Protein AF-A0AA86GFK1-F1 (afdb_monomer_lite)

Structure (mmCIF, N/CA/C/O backbone):
data_AF-A0AA86GFK1-F1
#
_entry.id   AF-A0AA86GFK1-F1
#
loop_
_atom_site.group_PDB
_atom_site.id
_atom_site.type_symbol
_atom_site.label_atom_id
_atom_site.label_alt_id
_atom_site.label_comp_id
_atom_site.label_asym_id
_atom_site.label_entity_id
_atom_site.label_seq_id
_atom_site.pdbx_PDB_ins_code
_atom_site.Cartn_x
_atom_site.Cartn_y
_atom_site.Cartn_z
_atom_site.occupancy
_atom_site.B_iso_or_equiv
_atom_site.auth_seq_id
_atom_site.auth_comp_id
_atom_site.auth_asym_id
_atom_site.auth_atom_id
_atom_site.pdbx_PDB_model_num
ATOM 1 N N . MET A 1 1 ? 20.683 -11.444 0.493 1.00 45.91 1 MET A N 1
ATOM 2 C CA . MET A 1 1 ? 19.355 -10.859 0.791 1.00 45.91 1 MET A CA 1
ATOM 3 C C . MET A 1 1 ? 19.494 -9.368 1.106 1.00 45.91 1 MET A C 1
ATOM 5 O O . MET A 1 1 ? 19.297 -8.962 2.240 1.00 45.91 1 MET A O 1
ATOM 9 N N . GLY A 1 2 ? 19.889 -8.559 0.118 1.00 58.16 2 GLY A N 1
ATOM 10 C CA . GLY A 1 2 ? 20.238 -7.144 0.322 1.00 58.16 2 GLY A CA 1
ATOM 11 C C . GLY A 1 2 ? 20.040 -6.292 -0.929 1.00 58.16 2 GLY A C 1
ATOM 12 O O . GLY A 1 2 ? 20.837 -5.401 -1.191 1.00 58.16 2 GLY A O 1
ATOM 13 N N . GLN A 1 3 ? 19.024 -6.597 -1.742 1.00 67.00 3 GLN A N 1
ATOM 14 C CA . GLN A 1 3 ? 18.648 -5.702 -2.833 1.00 67.00 3 GLN A CA 1
ATOM 15 C C . GLN A 1 3 ? 17.881 -4.518 -2.248 1.00 67.00 3 GLN A C 1
ATOM 17 O O . GLN A 1 3 ? 16.942 -4.702 -1.468 1.00 67.00 3 GLN A O 1
ATOM 22 N N . ALA A 1 4 ? 18.297 -3.307 -2.616 1.00 79.25 4 ALA A N 1
ATOM 23 C CA . ALA A 1 4 ? 17.516 -2.118 -2.327 1.00 79.25 4 ALA A CA 1
ATOM 24 C C . ALA A 1 4 ? 16.105 -2.284 -2.932 1.00 79.25 4 ALA A C 1
ATOM 26 O O . ALA A 1 4 ? 15.968 -2.861 -4.016 1.00 79.25 4 ALA A O 1
ATOM 27 N N . PRO A 1 5 ? 15.042 -1.847 -2.237 1.00 82.56 5 PRO A N 1
ATOM 28 C CA . PRO A 1 5 ? 13.718 -1.821 -2.835 1.00 82.56 5 PRO A CA 1
ATOM 29 C C . PRO A 1 5 ? 13.707 -0.820 -3.992 1.00 82.56 5 PRO A C 1
ATOM 31 O O . PRO A 1 5 ? 14.407 0.189 -3.950 1.00 82.56 5 PRO A O 1
ATOM 34 N N . CYS A 1 6 ? 12.885 -1.081 -5.002 1.00 87.38 6 CYS A N 1
ATOM 35 C CA . CYS A 1 6 ? 12.552 -0.053 -5.976 1.00 87.38 6 CYS A CA 1
ATOM 36 C C . CYS A 1 6 ? 11.631 1.011 -5.358 1.00 87.38 6 CYS A C 1
ATOM 38 O O . CYS A 1 6 ? 11.008 0.777 -4.314 1.00 87.38 6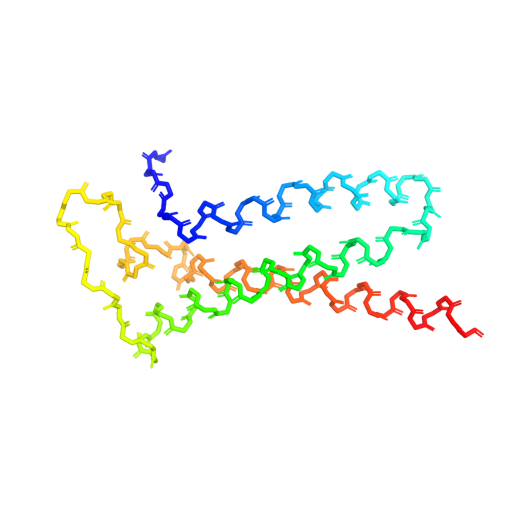 CYS A O 1
ATOM 40 N N . ASP A 1 7 ? 11.488 2.148 -6.033 1.00 88.25 7 ASP A N 1
ATOM 41 C CA . ASP A 1 7 ? 10.688 3.275 -5.542 1.00 88.25 7 ASP A CA 1
ATOM 42 C C . ASP A 1 7 ? 9.227 2.884 -5.276 1.00 88.25 7 ASP A C 1
ATOM 44 O O . ASP A 1 7 ? 8.669 3.206 -4.226 1.00 88.25 7 ASP A O 1
ATOM 48 N N . LEU A 1 8 ? 8.607 2.098 -6.165 1.00 88.31 8 LEU A N 1
ATOM 49 C CA . LEU A 1 8 ? 7.229 1.632 -5.967 1.00 88.31 8 LEU A CA 1
ATOM 50 C C . LEU A 1 8 ? 7.096 0.711 -4.745 1.00 88.31 8 LEU A C 1
ATOM 52 O O . LEU A 1 8 ? 6.129 0.823 -3.991 1.00 88.31 8 LEU A O 1
ATOM 56 N N . CYS A 1 9 ? 8.068 -0.173 -4.509 1.00 89.44 9 CYS A N 1
ATOM 57 C CA . CYS A 1 9 ? 8.113 -1.001 -3.300 1.00 89.44 9 CYS A CA 1
ATOM 58 C C . CYS A 1 9 ? 8.295 -0.158 -2.034 1.00 89.44 9 CYS A C 1
ATOM 60 O O . CYS A 1 9 ? 7.729 -0.494 -0.991 1.00 89.44 9 CYS A O 1
ATOM 62 N N . TRP A 1 10 ? 9.068 0.929 -2.109 1.00 90.88 10 TRP A N 1
ATOM 63 C CA . TRP A 1 10 ? 9.203 1.869 -1.000 1.00 90.88 10 TRP A CA 1
ATOM 64 C C . TRP A 1 10 ? 7.841 2.468 -0.650 1.00 90.88 10 TRP A C 1
ATOM 66 O O . TRP A 1 10 ? 7.422 2.401 0.508 1.00 90.88 10 TRP A O 1
ATOM 76 N N . PHE A 1 11 ? 7.103 2.963 -1.650 1.00 92.62 11 PHE A N 1
ATOM 77 C CA . PHE A 1 11 ? 5.773 3.525 -1.418 1.00 92.62 11 PHE A CA 1
ATOM 78 C C . PHE A 1 11 ? 4.820 2.488 -0.823 1.00 92.62 11 PHE A C 1
ATOM 80 O O . PHE A 1 11 ? 4.157 2.783 0.166 1.00 92.62 11 PHE A O 1
ATOM 87 N N . GLN A 1 12 ? 4.809 1.248 -1.321 1.00 94.00 12 GLN A N 1
ATOM 88 C CA . GLN A 1 12 ? 3.991 0.180 -0.729 1.00 94.00 12 GLN A CA 1
ATOM 89 C C . GLN A 1 12 ? 4.301 -0.041 0.763 1.00 94.00 12 GLN A C 1
ATOM 91 O O . GLN A 1 12 ? 3.376 -0.179 1.566 1.00 94.00 12 GLN A O 1
ATOM 96 N N . ARG A 1 13 ? 5.581 -0.016 1.164 1.00 93.81 13 ARG A N 1
ATOM 97 C CA . ARG A 1 13 ? 5.989 -0.134 2.577 1.00 93.81 13 ARG A CA 1
ATOM 98 C C . ARG A 1 13 ? 5.497 1.031 3.432 1.00 93.81 13 ARG A C 1
ATOM 100 O O . ARG A 1 13 ? 5.064 0.797 4.560 1.00 93.81 13 ARG A O 1
ATOM 107 N N . ALA A 1 14 ? 5.510 2.250 2.896 1.00 94.75 14 ALA A N 1
ATOM 108 C CA . ALA A 1 14 ? 5.009 3.430 3.598 1.00 94.75 14 ALA A CA 1
ATOM 109 C C . ALA A 1 14 ? 3.520 3.323 3.959 1.00 94.75 14 ALA A C 1
ATOM 111 O O . ALA A 1 14 ? 3.120 3.813 5.009 1.00 94.75 14 ALA A O 1
ATOM 112 N N . PHE A 1 15 ? 2.713 2.632 3.146 1.00 95.25 15 PHE A N 1
ATOM 113 C CA . PHE A 1 15 ? 1.316 2.334 3.483 1.00 95.25 15 PHE A CA 1
ATOM 114 C C . PHE A 1 15 ? 1.172 1.093 4.375 1.00 95.25 15 PHE A C 1
ATOM 116 O O . PHE A 1 15 ? 0.331 1.071 5.272 1.00 95.25 15 PHE A O 1
ATOM 123 N N . MET A 1 16 ? 1.993 0.061 4.160 1.00 95.25 16 MET A N 1
ATOM 124 C CA . MET A 1 16 ? 1.866 -1.226 4.850 1.00 95.25 16 MET A CA 1
ATOM 125 C C . MET A 1 16 ? 2.312 -1.182 6.320 1.00 95.25 16 MET A C 1
ATOM 127 O O . MET A 1 16 ? 1.645 -1.764 7.176 1.00 95.25 16 MET A O 1
ATOM 131 N N . PHE A 1 17 ? 3.420 -0.506 6.642 1.00 95.38 17 PHE A N 1
ATOM 132 C CA . PHE A 1 17 ? 3.959 -0.516 8.009 1.00 95.38 17 PHE A CA 1
ATOM 133 C C . PHE A 1 17 ? 3.068 0.209 9.029 1.00 95.38 17 PHE A C 1
ATOM 135 O O . PHE A 1 17 ? 2.789 -0.384 10.075 1.00 95.38 17 PHE A O 1
ATOM 142 N N . PRO A 1 18 ? 2.544 1.423 8.757 1.00 95.62 18 PRO A N 1
ATOM 143 C CA . PRO A 1 18 ? 1.608 2.069 9.676 1.00 95.62 18 PRO A CA 1
ATOM 144 C C . PRO A 1 18 ? 0.312 1.270 9.830 1.00 95.62 18 PRO A C 1
ATOM 146 O O . PRO A 1 18 ? -0.211 1.151 10.937 1.00 95.62 18 PRO A O 1
ATOM 149 N N . LEU A 1 19 ? -0.179 0.674 8.736 1.00 95.50 19 LEU A N 1
ATOM 150 C CA . LEU A 1 19 ? -1.390 -0.144 8.729 1.00 95.50 19 LEU A CA 1
ATOM 151 C C . LEU A 1 19 ? -1.273 -1.341 9.684 1.00 95.50 19 LEU A C 1
ATOM 153 O O . LEU A 1 19 ? -2.199 -1.591 10.453 1.00 95.50 19 LEU A O 1
ATOM 157 N N . ALA A 1 20 ? -0.130 -2.036 9.694 1.00 95.75 20 ALA A N 1
ATOM 158 C CA . ALA A 1 20 ? 0.111 -3.160 10.600 1.00 95.75 20 ALA A CA 1
ATOM 159 C C . ALA A 1 20 ? 0.041 -2.746 12.081 1.00 95.75 20 ALA A C 1
ATOM 161 O O . ALA A 1 20 ? -0.603 -3.422 12.884 1.00 95.75 20 ALA A O 1
ATOM 162 N N . ILE A 1 21 ? 0.654 -1.612 12.435 1.00 96.50 21 ILE A N 1
ATOM 163 C CA . ILE A 1 21 ? 0.661 -1.096 13.812 1.00 96.50 21 ILE A CA 1
ATOM 164 C C . ILE A 1 21 ? -0.753 -0.687 14.240 1.00 96.50 21 ILE A C 1
ATOM 166 O O . ILE A 1 21 ? -1.232 -1.105 15.295 1.00 96.50 21 ILE A O 1
ATOM 170 N N . ILE A 1 22 ? -1.440 0.100 13.410 1.00 95.75 22 ILE A N 1
ATOM 171 C CA . ILE A 1 22 ? -2.770 0.640 13.715 1.00 95.75 22 ILE A CA 1
ATOM 172 C C . ILE A 1 22 ? -3.800 -0.490 13.864 1.00 95.75 22 ILE A C 1
ATOM 174 O O . ILE A 1 22 ? -4.555 -0.505 14.838 1.00 95.75 22 ILE A O 1
ATOM 178 N N . LEU A 1 23 ? -3.809 -1.462 12.944 1.00 95.00 23 LEU A N 1
ATOM 179 C CA . LEU A 1 23 ? -4.710 -2.615 13.028 1.00 95.00 23 LEU A CA 1
ATOM 180 C C . LEU A 1 23 ? -4.376 -3.521 14.217 1.00 95.00 23 LEU A C 1
ATOM 182 O O . LEU A 1 23 ? -5.295 -4.004 14.874 1.00 95.00 23 LEU A O 1
ATOM 186 N N . GLY A 1 24 ? -3.091 -3.714 14.535 1.00 95.75 24 GLY A N 1
ATOM 187 C CA . GLY A 1 24 ? -2.668 -4.492 15.701 1.00 95.75 24 GLY A CA 1
ATOM 188 C C . GLY A 1 24 ? -3.157 -3.888 17.021 1.00 95.75 24 GLY A C 1
ATOM 189 O O . GLY A 1 24 ? -3.744 -4.590 17.846 1.00 95.75 24 GLY A O 1
ATOM 190 N N . ILE A 1 25 ? -2.994 -2.573 17.199 1.00 96.69 25 ILE A N 1
ATOM 191 C CA . ILE A 1 25 ? -3.480 -1.860 18.392 1.00 96.69 25 ILE A CA 1
ATOM 192 C C . ILE A 1 25 ? -5.008 -1.912 18.469 1.00 96.69 25 ILE A C 1
ATOM 194 O O . ILE A 1 25 ? -5.566 -2.171 19.537 1.00 96.69 25 ILE A O 1
ATOM 198 N N . ALA A 1 26 ? -5.696 -1.685 17.350 1.00 94.56 26 ALA A N 1
ATOM 199 C CA . ALA A 1 26 ? -7.151 -1.710 17.322 1.00 94.56 26 ALA A CA 1
ATOM 200 C C . ALA A 1 26 ? -7.719 -3.103 17.613 1.00 94.56 26 ALA A C 1
ATOM 202 O O . ALA A 1 26 ? -8.703 -3.208 18.341 1.00 94.56 26 ALA A O 1
ATOM 203 N N . ALA A 1 27 ? -7.075 -4.168 17.125 1.00 94.06 27 ALA A N 1
ATOM 204 C CA . ALA A 1 27 ? -7.443 -5.540 17.460 1.00 94.06 27 ALA A CA 1
ATOM 205 C C . ALA A 1 27 ? -7.280 -5.816 18.964 1.00 94.06 27 ALA A C 1
ATOM 207 O O . ALA A 1 27 ? -8.184 -6.376 19.580 1.00 94.06 27 ALA A O 1
ATOM 208 N N . PHE A 1 28 ? -6.183 -5.355 19.577 1.00 96.56 28 PHE A N 1
ATOM 209 C CA . PHE A 1 28 ? -5.952 -5.513 21.017 1.00 96.56 28 PHE A CA 1
ATOM 210 C C . PHE A 1 28 ? -6.969 -4.739 21.871 1.00 96.56 28 PHE A C 1
ATOM 212 O O . PHE A 1 28 ? -7.452 -5.243 22.881 1.00 96.56 28 PHE A O 1
ATOM 219 N N . LYS A 1 29 ? -7.330 -3.521 21.454 1.00 94.81 29 LYS A N 1
ATOM 220 C CA . LYS A 1 29 ? -8.286 -2.662 22.173 1.00 94.81 29 LYS A CA 1
ATOM 221 C C . LYS A 1 29 ? -9.749 -2.895 21.782 1.00 94.81 29 LYS A C 1
ATOM 223 O O . LYS A 1 29 ? -10.624 -2.253 22.355 1.00 94.81 29 LYS A O 1
ATOM 228 N N . SER A 1 30 ? -10.019 -3.771 20.811 1.00 92.06 30 SER A N 1
ATOM 229 C CA . SER A 1 30 ? -11.334 -3.911 20.164 1.00 92.06 30 SER A CA 1
ATOM 230 C C . SER A 1 30 ? -11.909 -2.572 19.664 1.00 92.06 30 SER A C 1
ATOM 232 O O . SER A 1 30 ? -13.115 -2.323 19.738 1.00 92.06 30 SER A O 1
ATOM 234 N N . ASP A 1 31 ? -11.039 -1.695 19.156 1.00 92.00 31 ASP A N 1
ATOM 235 C CA . ASP A 1 31 ? -11.400 -0.345 18.724 1.00 92.00 31 ASP A CA 1
ATOM 236 C C . ASP A 1 31 ? -11.994 -0.350 17.308 1.00 92.00 31 ASP A C 1
ATOM 238 O O . ASP A 1 31 ? -11.337 -0.679 16.319 1.00 92.00 31 ASP A O 1
ATOM 242 N N . ARG A 1 32 ? -13.265 0.043 17.208 1.00 91.56 32 ARG A N 1
ATOM 243 C CA . ARG A 1 32 ? -14.025 0.099 15.951 1.00 91.56 32 ARG A CA 1
ATOM 244 C C . ARG A 1 32 ? -13.782 1.387 15.166 1.00 91.56 32 ARG A C 1
ATOM 246 O O . ARG A 1 32 ? -14.049 1.417 13.965 1.00 91.56 32 ARG A O 1
ATOM 253 N N . ALA A 1 33 ? -13.258 2.432 15.805 1.00 92.44 33 ALA A N 1
ATOM 254 C CA . ALA A 1 33 ? -12.970 3.708 15.155 1.00 92.44 33 ALA A CA 1
ATOM 255 C C . ALA A 1 33 ? -11.805 3.608 14.154 1.00 92.44 33 ALA A C 1
ATOM 257 O O . ALA A 1 33 ? -11.611 4.511 13.344 1.00 92.44 33 ALA A O 1
ATOM 258 N N . VAL A 1 34 ? -11.063 2.493 14.155 1.00 94.31 34 VAL A N 1
ATOM 259 C CA . VAL A 1 34 ? -9.935 2.247 13.247 1.00 94.31 34 VAL A CA 1
ATOM 260 C C . VAL A 1 34 ? -10.340 2.082 11.778 1.00 94.31 34 VAL A C 1
ATOM 262 O O . VAL A 1 34 ? -9.539 2.336 10.880 1.00 94.31 34 VAL A O 1
ATOM 265 N N . VAL A 1 35 ? -11.577 1.649 11.517 1.00 94.25 35 VAL A N 1
ATOM 266 C CA . VAL A 1 35 ? -12.049 1.238 10.185 1.00 94.25 35 VAL A CA 1
ATOM 267 C C . VAL A 1 35 ? -11.785 2.275 9.083 1.00 94.25 35 VAL A C 1
ATOM 269 O O . VAL A 1 35 ? -11.185 1.892 8.078 1.00 94.25 35 VAL A O 1
ATOM 272 N N . PRO A 1 36 ? -12.166 3.564 9.213 1.00 94.44 36 PRO A N 1
ATOM 273 C CA . PRO A 1 36 ? -11.900 4.558 8.170 1.00 94.44 36 PRO A CA 1
ATOM 274 C C . PRO A 1 36 ? -10.403 4.743 7.880 1.00 94.44 36 PRO A C 1
ATOM 276 O O . PRO A 1 36 ? -10.018 4.827 6.716 1.00 94.44 36 PRO A O 1
ATOM 279 N N . TYR A 1 37 ? -9.553 4.749 8.911 1.00 94.62 37 TYR A N 1
ATOM 280 C CA . TYR A 1 37 ? -8.101 4.893 8.753 1.00 94.62 37 TYR A CA 1
ATOM 281 C C . TYR A 1 37 ? -7.486 3.676 8.061 1.00 94.62 37 TYR A C 1
ATOM 283 O O . TYR A 1 37 ? -6.690 3.819 7.132 1.00 94.62 37 TYR A O 1
ATOM 291 N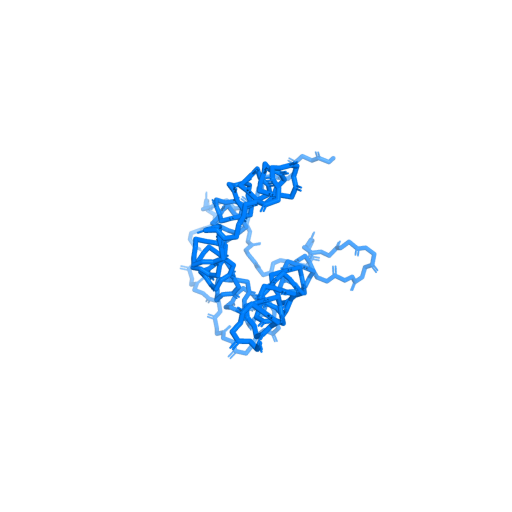 N . GLY A 1 38 ? -7.900 2.476 8.478 1.00 95.50 38 GLY A N 1
ATOM 292 C CA . GLY A 1 38 ? -7.474 1.224 7.863 1.00 95.50 38 GLY A CA 1
ATOM 293 C C . GLY A 1 38 ? -7.885 1.141 6.394 1.00 95.50 38 GLY A C 1
ATOM 294 O O . GLY A 1 38 ? -7.065 0.777 5.558 1.00 95.50 38 GLY A O 1
ATOM 295 N N . LEU A 1 39 ? -9.122 1.533 6.062 1.00 96.00 39 LEU A N 1
ATOM 296 C CA . LEU A 1 39 ? -9.612 1.553 4.681 1.00 96.00 39 LEU A CA 1
ATOM 297 C C . LEU A 1 39 ? -8.837 2.549 3.816 1.00 96.00 39 LEU A C 1
ATOM 299 O O . LEU A 1 39 ? -8.447 2.192 2.709 1.00 96.00 39 LEU A O 1
ATOM 303 N N . ALA A 1 40 ? -8.583 3.764 4.309 1.00 96.12 40 ALA A N 1
ATOM 304 C CA . ALA A 1 40 ? -7.835 4.776 3.564 1.00 96.12 40 ALA A CA 1
ATOM 305 C C . ALA A 1 40 ? -6.400 4.314 3.256 1.00 96.12 40 ALA A C 1
ATOM 307 O O . ALA A 1 40 ? -5.957 4.382 2.109 1.00 96.12 40 ALA A O 1
ATOM 308 N N . LEU A 1 41 ? -5.694 3.783 4.261 1.00 96.12 41 LEU A N 1
ATOM 309 C CA . LEU A 1 41 ? -4.333 3.268 4.095 1.00 96.12 41 LEU A CA 1
ATOM 310 C C . LEU A 1 41 ? -4.287 2.024 3.199 1.00 96.12 41 LEU A C 1
ATOM 312 O O . LEU A 1 41 ? -3.433 1.942 2.316 1.00 96.12 41 LEU A O 1
ATOM 316 N N . ALA A 1 42 ? -5.210 1.076 3.389 1.00 96.94 42 ALA A N 1
ATOM 317 C CA . ALA A 1 42 ? -5.273 -0.138 2.579 1.00 96.94 42 ALA A CA 1
ATOM 318 C C . ALA A 1 42 ? -5.640 0.162 1.118 1.00 96.94 42 ALA A C 1
ATOM 320 O O . ALA A 1 42 ? -5.057 -0.432 0.215 1.00 96.94 42 ALA A O 1
ATOM 321 N N . ALA A 1 43 ? -6.556 1.104 0.871 1.00 97.06 43 ALA A N 1
ATOM 322 C CA . ALA A 1 43 ? -6.906 1.538 -0.478 1.00 97.06 43 ALA A CA 1
ATOM 323 C C . ALA A 1 43 ? -5.733 2.258 -1.160 1.00 97.06 43 ALA A C 1
ATOM 325 O O . ALA A 1 43 ? -5.402 1.928 -2.296 1.00 97.06 43 ALA A O 1
ATOM 326 N N . GLY A 1 44 ? -5.060 3.182 -0.462 1.00 96.88 44 GLY A N 1
ATOM 327 C CA . GLY A 1 44 ? -3.882 3.880 -0.988 1.00 96.88 44 GLY A CA 1
ATOM 328 C C . GLY A 1 44 ? -2.747 2.919 -1.354 1.00 96.88 44 GLY A C 1
ATOM 329 O O . GLY A 1 44 ? -2.267 2.929 -2.488 1.00 96.88 44 GLY A O 1
ATOM 330 N N . GLY A 1 45 ? -2.377 2.022 -0.435 1.00 96.00 45 GLY A N 1
ATOM 331 C CA . GLY A 1 45 ? -1.373 0.987 -0.698 1.00 96.00 45 GLY A CA 1
ATOM 332 C C . GLY A 1 45 ? -1.796 0.008 -1.798 1.00 96.00 45 GLY A C 1
ATOM 333 O O . GLY A 1 45 ? -0.986 -0.349 -2.654 1.00 96.00 45 GLY A O 1
ATOM 334 N N . GLY A 1 46 ? -3.079 -0.366 -1.829 1.00 96.69 46 GLY A N 1
ATOM 335 C CA . GLY A 1 46 ? -3.660 -1.248 -2.840 1.00 96.69 46 GLY A CA 1
ATOM 336 C C . GLY A 1 46 ? -3.629 -0.665 -4.252 1.00 96.69 46 GLY A C 1
ATOM 337 O O . GLY A 1 46 ? -3.282 -1.381 -5.187 1.00 96.69 46 GLY A O 1
ATOM 338 N N . LEU A 1 47 ? -3.909 0.631 -4.422 1.00 96.44 47 LEU A N 1
ATOM 339 C CA . LEU A 1 47 ? -3.816 1.308 -5.723 1.00 96.44 47 LEU A CA 1
ATOM 340 C C . LEU A 1 47 ? -2.380 1.309 -6.261 1.00 96.44 47 LEU A C 1
ATOM 342 O O . LEU A 1 47 ? -2.157 1.022 -7.437 1.00 96.44 47 LEU A O 1
ATOM 346 N N . ILE A 1 48 ? -1.398 1.564 -5.394 1.00 95.25 48 ILE A N 1
ATOM 347 C CA . ILE A 1 48 ? 0.023 1.522 -5.766 1.00 95.25 48 ILE A CA 1
ATOM 348 C C . ILE A 1 48 ? 0.449 0.089 -6.103 1.00 95.25 48 ILE A C 1
ATOM 350 O O . ILE A 1 48 ? 1.180 -0.128 -7.069 1.00 95.25 48 ILE A O 1
ATOM 354 N N . ALA A 1 49 ? -0.016 -0.904 -5.342 1.00 95.19 49 ALA A N 1
ATOM 355 C CA . ALA A 1 49 ? 0.245 -2.314 -5.625 1.00 95.19 49 ALA A CA 1
ATOM 356 C C . ALA A 1 49 ? -0.384 -2.783 -6.942 1.00 95.19 49 ALA A C 1
ATOM 358 O O . ALA A 1 49 ? 0.242 -3.541 -7.686 1.00 95.19 49 ALA A O 1
ATOM 359 N N . LEU A 1 50 ? -1.577 -2.285 -7.268 1.00 95.12 50 LEU A N 1
ATOM 360 C CA . LEU A 1 50 ? -2.249 -2.562 -8.530 1.00 95.12 50 LEU A CA 1
ATOM 361 C C . LEU A 1 50 ? -1.459 -1.976 -9.701 1.00 95.12 50 LEU A C 1
ATOM 363 O O . LEU A 1 50 ? -1.136 -2.704 -10.638 1.00 95.12 50 LEU A O 1
ATOM 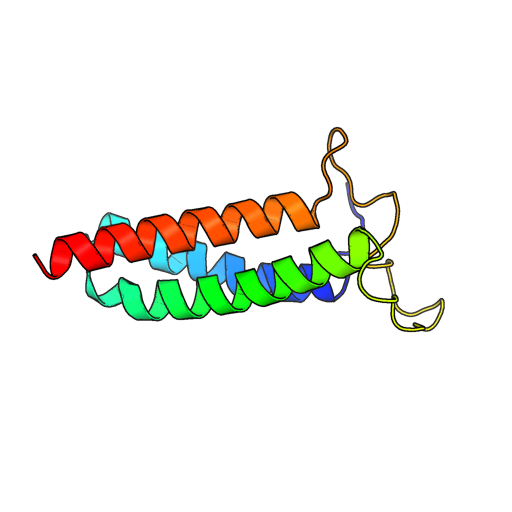367 N N . TYR A 1 51 ? -1.080 -0.698 -9.613 1.00 93.88 51 TYR A N 1
ATOM 368 C CA . TYR A 1 51 ? -0.237 -0.041 -10.614 1.00 93.88 51 TYR A CA 1
ATOM 369 C C . TYR A 1 51 ? 1.089 -0.784 -10.818 1.00 93.88 51 TYR A C 1
ATOM 371 O O . TYR A 1 51 ? 1.481 -1.063 -11.949 1.00 93.88 51 TYR A O 1
ATOM 379 N N . HIS A 1 52 ? 1.746 -1.184 -9.727 1.00 92.62 52 HIS A N 1
ATOM 380 C CA . HIS A 1 52 ? 2.993 -1.941 -9.790 1.00 92.62 52 HIS A CA 1
ATOM 381 C C . HIS A 1 52 ? 2.807 -3.314 -10.452 1.00 92.62 52 HIS A C 1
ATOM 383 O O . HIS A 1 52 ? 3.627 -3.723 -11.268 1.00 92.62 52 HIS A O 1
ATOM 389 N N . SER A 1 53 ? 1.712 -4.009 -10.141 1.00 92.56 53 SER A N 1
ATOM 390 C CA . SER A 1 53 ? 1.396 -5.300 -10.757 1.00 92.56 53 SER A CA 1
ATOM 391 C C . SER A 1 53 ? 1.150 -5.154 -12.259 1.00 92.56 53 SER A C 1
ATOM 393 O O . SER A 1 53 ? 1.683 -5.942 -13.031 1.00 92.56 53 SER A O 1
ATOM 395 N N . LEU A 1 54 ? 0.411 -4.119 -12.676 1.00 91.81 54 LEU A N 1
ATOM 396 C CA . LEU A 1 54 ? 0.136 -3.793 -14.083 1.00 91.81 54 LEU A CA 1
ATOM 397 C C . LEU A 1 54 ? 1.406 -3.448 -14.871 1.00 91.81 54 LEU A C 1
ATOM 399 O O . LEU A 1 54 ? 1.550 -3.876 -16.016 1.00 91.81 54 LEU A O 1
ATOM 403 N N . LEU A 1 55 ? 2.327 -2.700 -14.254 1.00 90.62 55 LEU A N 1
ATOM 404 C CA . LEU A 1 55 ? 3.652 -2.431 -14.815 1.00 90.62 55 LEU A CA 1
ATOM 405 C C . LEU A 1 55 ? 4.466 -3.718 -14.972 1.00 90.62 55 LEU A C 1
ATOM 407 O O . LEU A 1 55 ? 5.074 -3.934 -16.015 1.00 90.62 55 LEU A O 1
ATOM 411 N N . TYR A 1 56 ? 4.463 -4.579 -13.953 1.00 88.31 56 TYR A N 1
ATOM 412 C CA . TYR A 1 56 ? 5.224 -5.827 -13.969 1.00 88.31 56 TYR A CA 1
ATOM 413 C C . TYR A 1 56 ? 4.749 -6.780 -15.074 1.00 88.31 56 TYR A C 1
ATOM 415 O O . TYR A 1 56 ? 5.570 -7.380 -15.758 1.00 88.31 56 TYR A O 1
ATOM 423 N N . VAL A 1 57 ? 3.433 -6.893 -15.294 1.00 88.81 57 VAL A N 1
ATOM 424 C CA . VAL A 1 57 ? 2.877 -7.736 -16.370 1.00 88.81 57 VAL A CA 1
ATOM 425 C C . VAL A 1 57 ? 2.944 -7.090 -17.762 1.00 88.81 57 VAL A C 1
ATOM 427 O O . VAL A 1 57 ? 2.515 -7.704 -18.735 1.00 88.81 57 VAL A O 1
ATOM 430 N N . GLY A 1 58 ? 3.449 -5.857 -17.877 1.00 87.38 58 GLY A N 1
ATOM 431 C CA . GLY A 1 58 ? 3.602 -5.155 -19.155 1.00 87.38 58 GLY A CA 1
ATOM 432 C C . GLY A 1 58 ? 2.310 -4.578 -19.743 1.00 87.38 58 GLY A C 1
ATOM 433 O O . GLY A 1 58 ? 2.302 -4.170 -20.901 1.00 87.38 58 GLY A O 1
ATOM 434 N N . VAL A 1 59 ? 1.219 -4.512 -18.969 1.00 90.00 59 VAL A N 1
ATOM 435 C CA . VAL A 1 59 ? -0.028 -3.846 -19.402 1.00 90.00 59 VAL A CA 1
ATOM 436 C C . VAL A 1 59 ? 0.171 -2.333 -19.489 1.00 90.00 59 VAL A C 1
ATOM 438 O O . VAL A 1 59 ? -0.398 -1.677 -20.359 1.00 90.00 59 VAL A O 1
ATOM 441 N N . ILE A 1 60 ? 0.990 -1.776 -18.593 1.00 88.00 60 ILE A N 1
ATOM 442 C CA . ILE A 1 60 ? 1.389 -0.368 -18.609 1.00 88.00 60 ILE A CA 1
ATOM 443 C C . ILE A 1 60 ? 2.862 -0.301 -19.030 1.00 88.00 60 ILE A C 1
ATOM 445 O O . ILE A 1 60 ? 3.675 -1.041 -18.468 1.00 88.00 60 ILE A O 1
ATOM 449 N N . PRO A 1 61 ? 3.235 0.572 -19.984 1.00 83.00 61 PRO A N 1
ATOM 450 C CA . PRO A 1 61 ? 4.627 0.724 -20.379 1.00 83.00 61 PRO A CA 1
ATOM 451 C C . PRO A 1 61 ? 5.458 1.253 -19.208 1.00 83.00 61 PRO A C 1
ATOM 453 O O . PRO A 1 61 ? 5.080 2.220 -18.543 1.00 83.00 61 PRO A O 1
ATOM 456 N N . ALA A 1 62 ? 6.609 0.625 -18.967 1.00 78.56 62 ALA A N 1
ATOM 457 C CA . ALA A 1 62 ? 7.537 1.091 -17.950 1.00 78.56 62 ALA A CA 1
ATOM 458 C C . ALA A 1 62 ? 8.089 2.479 -18.334 1.00 78.56 62 ALA A C 1
ATOM 460 O O . ALA A 1 62 ? 8.514 2.670 -19.478 1.00 78.56 62 ALA A O 1
ATOM 461 N N . PRO A 1 63 ? 8.099 3.455 -17.408 1.00 76.94 63 PRO A N 1
ATOM 462 C CA . PRO A 1 63 ? 8.707 4.749 -17.671 1.00 76.94 63 PRO A CA 1
ATOM 463 C C . PRO A 1 63 ? 10.214 4.593 -17.893 1.00 76.94 63 PRO A C 1
ATOM 465 O O . PRO A 1 63 ? 10.879 3.793 -17.232 1.00 76.94 63 PRO A O 1
ATOM 468 N N . ILE A 1 64 ? 10.755 5.383 -18.819 1.00 74.75 64 ILE A N 1
ATOM 469 C CA . ILE A 1 64 ? 12.191 5.419 -19.095 1.00 74.75 64 ILE A CA 1
ATOM 470 C C . ILE A 1 64 ? 12.873 6.068 -17.889 1.00 74.75 64 ILE A C 1
ATOM 472 O O . ILE A 1 64 ? 12.703 7.261 -17.638 1.00 74.75 64 ILE A O 1
ATOM 476 N N . VAL A 1 65 ? 13.626 5.275 -17.133 1.00 74.00 65 VAL A N 1
ATOM 477 C CA . VAL A 1 65 ? 14.384 5.726 -15.962 1.00 74.00 65 VAL A CA 1
ATOM 478 C C . VAL A 1 65 ? 15.884 5.750 -16.270 1.00 74.00 65 VAL A C 1
ATOM 480 O O . VAL A 1 65 ? 16.356 4.924 -17.056 1.00 74.00 65 VAL A O 1
ATOM 483 N N . PRO A 1 66 ? 16.661 6.672 -15.674 1.00 78.44 66 PRO A N 1
ATOM 484 C CA . PRO A 1 66 ? 18.113 6.674 -15.818 1.00 78.44 66 PRO A CA 1
ATOM 485 C C . PRO A 1 66 ? 18.710 5.344 -15.348 1.00 78.44 66 PRO A C 1
ATOM 487 O O . PRO A 1 66 ? 18.306 4.819 -14.312 1.00 78.44 66 PRO A O 1
ATOM 490 N N . CYS A 1 67 ? 19.741 4.844 -16.034 1.00 72.12 67 CYS A N 1
ATOM 491 C CA . CYS A 1 67 ? 20.436 3.607 -15.647 1.00 72.12 67 CYS A CA 1
ATOM 492 C C . CYS A 1 67 ? 21.082 3.670 -14.245 1.00 72.12 67 CYS A C 1
ATOM 494 O O . CYS A 1 67 ? 21.486 2.647 -13.703 1.00 72.12 67 CYS A O 1
ATOM 496 N N . THR A 1 68 ? 21.190 4.866 -13.659 1.00 74.56 68 THR A N 1
ATOM 497 C CA . THR A 1 68 ? 21.700 5.124 -12.304 1.00 74.56 68 THR A CA 1
ATOM 498 C C . THR A 1 68 ? 20.598 5.250 -11.243 1.00 74.56 68 THR A C 1
ATOM 500 O O . THR A 1 68 ? 20.915 5.386 -10.065 1.00 74.56 68 THR A O 1
ATOM 503 N N . GLY A 1 69 ? 19.317 5.191 -11.626 1.00 68.06 69 GLY A N 1
ATOM 504 C CA . GLY A 1 69 ? 18.150 5.441 -10.766 1.00 68.06 69 GLY A CA 1
ATOM 505 C C . GLY A 1 69 ? 17.796 4.327 -9.773 1.00 68.06 69 GLY A C 1
ATOM 506 O O . GLY A 1 69 ? 16.690 4.314 -9.249 1.00 68.06 69 GLY A O 1
ATOM 507 N N . GLY A 1 70 ? 18.705 3.388 -9.509 1.00 74.94 70 GLY A N 1
ATOM 508 C CA . GLY A 1 70 ? 18.460 2.259 -8.614 1.00 74.94 70 GLY A CA 1
ATOM 509 C C . GLY A 1 70 ? 17.807 1.044 -9.297 1.00 74.94 70 GLY A C 1
ATOM 510 O O . GLY A 1 70 ? 17.828 0.919 -10.522 1.00 74.94 70 GLY A O 1
ATOM 511 N N . PRO A 1 71 ? 17.298 0.080 -8.509 1.00 81.25 71 PRO A N 1
ATOM 512 C CA . PRO A 1 71 ? 16.780 -1.185 -9.024 1.00 81.25 71 PRO A CA 1
ATOM 513 C C . PRO A 1 71 ? 15.429 -1.025 -9.742 1.00 81.25 71 PRO A C 1
ATOM 515 O O . PRO A 1 71 ? 14.518 -0.362 -9.249 1.00 81.25 71 PRO A O 1
ATOM 518 N N . SER A 1 72 ? 15.280 -1.691 -10.893 1.00 83.12 72 SER A N 1
ATOM 519 C CA . SER A 1 72 ? 14.079 -1.621 -11.744 1.00 83.12 72 SER A CA 1
ATOM 520 C C . SER A 1 72 ? 12.835 -2.216 -11.078 1.00 83.12 72 SER A C 1
ATOM 522 O O . SER A 1 72 ? 12.896 -3.341 -10.598 1.00 83.12 72 SER A O 1
ATOM 524 N N . CYS A 1 73 ? 11.693 -1.515 -11.144 1.00 82.19 73 CYS A N 1
ATOM 525 C CA . CYS A 1 73 ? 10.384 -1.977 -10.647 1.00 82.19 73 CYS A CA 1
ATOM 526 C C . CYS A 1 73 ? 9.767 -3.136 -11.456 1.00 82.19 73 CYS A C 1
ATOM 528 O O . CYS A 1 73 ? 8.788 -3.734 -11.029 1.00 82.19 73 CYS A O 1
ATOM 530 N N . SER A 1 74 ? 10.299 -3.450 -12.635 1.00 82.06 74 SER A N 1
ATOM 531 C CA . SER A 1 74 ? 9.777 -4.507 -13.514 1.00 82.06 74 SER A CA 1
ATOM 532 C C . SER A 1 74 ? 10.832 -5.566 -13.839 1.00 82.06 74 SER A C 1
ATOM 534 O O . SER A 1 74 ? 10.720 -6.273 -14.836 1.00 82.06 74 SER A O 1
ATOM 536 N N . GLY A 1 75 ? 11.895 -5.650 -13.036 1.00 77.56 75 GLY A N 1
ATOM 537 C CA . GLY A 1 75 ? 12.969 -6.618 -13.244 1.00 77.56 75 GLY A CA 1
ATOM 538 C C . GLY A 1 75 ? 12.553 -8.051 -12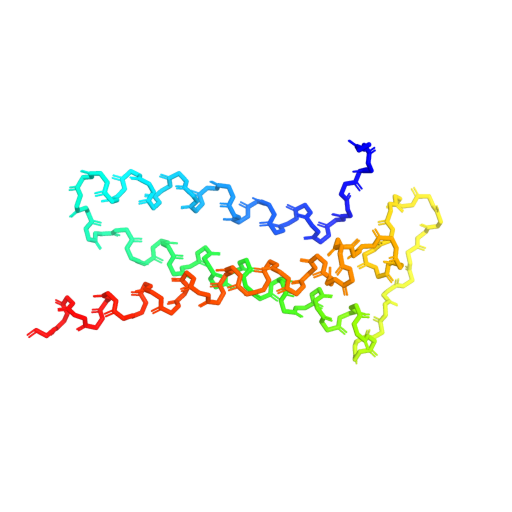.899 1.00 77.56 75 GLY A C 1
ATOM 539 O O . GLY A 1 75 ? 11.817 -8.288 -11.940 1.00 77.56 75 GLY A O 1
ATOM 540 N N . GLU A 1 76 ? 13.100 -9.028 -13.625 1.00 70.69 76 GLU A N 1
ATOM 541 C CA . GLU A 1 76 ? 12.834 -10.462 -13.411 1.00 70.69 76 GLU A CA 1
ATOM 542 C C . GLU A 1 76 ? 13.245 -10.957 -12.014 1.00 70.69 76 GLU A C 1
ATOM 544 O O . GLU A 1 76 ? 12.675 -11.911 -11.491 1.00 70.69 76 GLU A O 1
ATOM 549 N N . SER A 1 77 ? 14.176 -10.264 -11.348 1.00 70.75 77 SER A N 1
ATOM 550 C CA . SER A 1 77 ? 14.604 -10.584 -9.982 1.00 70.75 77 SER A CA 1
ATOM 551 C C . SER A 1 77 ? 13.552 -10.279 -8.903 1.00 70.75 77 SER A C 1
ATOM 553 O O . SER A 1 77 ? 13.816 -10.487 -7.722 1.00 70.75 77 SER A O 1
ATOM 555 N N . MET A 1 78 ? 12.369 -9.773 -9.271 1.00 76.06 78 MET A N 1
ATOM 556 C CA . MET A 1 78 ? 11.276 -9.431 -8.351 1.00 76.06 78 MET A CA 1
ATOM 557 C C . MET A 1 78 ? 10.252 -10.557 -8.171 1.00 76.06 78 MET A C 1
ATOM 559 O O . MET A 1 78 ? 9.055 -10.300 -8.026 1.00 76.06 78 MET A O 1
ATOM 563 N N . ALA A 1 79 ? 10.715 -11.803 -8.126 1.00 81.88 79 ALA A N 1
ATOM 564 C CA . ALA A 1 79 ? 9.881 -12.955 -7.813 1.00 81.88 79 ALA A CA 1
ATOM 565 C C . ALA A 1 79 ? 10.489 -13.783 -6.678 1.00 81.88 79 ALA A C 1
ATOM 567 O O . ALA A 1 79 ? 11.692 -14.037 -6.637 1.00 81.88 79 ALA A O 1
ATOM 568 N N . ILE A 1 80 ? 9.638 -14.232 -5.758 1.00 81.19 80 ILE A N 1
ATOM 569 C CA . ILE A 1 80 ? 10.006 -15.183 -4.706 1.00 81.19 80 ILE A CA 1
ATOM 570 C C . ILE A 1 80 ? 9.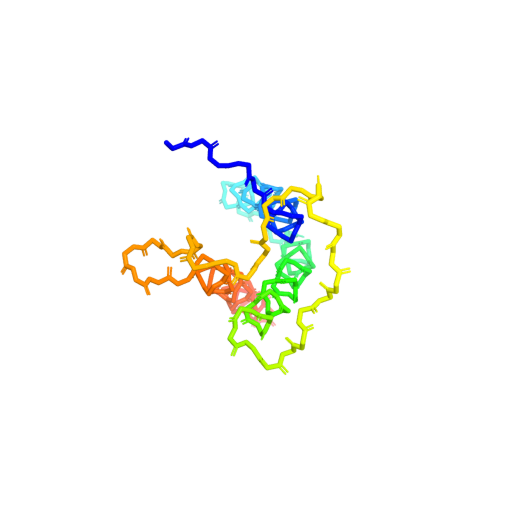204 -16.453 -4.970 1.00 81.19 80 ILE A C 1
ATOM 572 O O . ILE A 1 80 ? 7.977 -16.413 -5.018 1.00 81.19 80 ILE A O 1
ATOM 576 N N . GLY A 1 81 ? 9.892 -17.576 -5.194 1.00 79.69 81 GLY A N 1
ATOM 577 C CA . GLY A 1 81 ? 9.232 -18.855 -5.482 1.00 79.69 81 GLY A CA 1
ATOM 578 C C . GLY A 1 81 ? 8.372 -18.844 -6.753 1.00 79.69 81 GLY A C 1
ATOM 579 O O . GLY A 1 81 ? 7.365 -19.539 -6.806 1.00 79.69 81 GLY A O 1
ATOM 580 N N . GLY A 1 82 ? 8.727 -18.023 -7.750 1.00 80.25 82 GLY A N 1
ATOM 581 C CA . GLY A 1 82 ? 7.968 -17.874 -9.000 1.00 80.25 82 GLY A CA 1
ATOM 582 C C . GLY A 1 82 ? 6.764 -16.930 -8.917 1.00 80.25 82 GLY A C 1
ATOM 583 O O . GLY A 1 82 ? 6.118 -16.693 -9.934 1.00 80.25 82 GLY A O 1
ATOM 584 N N . VAL A 1 83 ? 6.475 -16.353 -7.744 1.00 84.25 83 VAL A N 1
ATOM 585 C CA . VAL A 1 83 ? 5.394 -15.373 -7.581 1.00 84.25 83 VAL A CA 1
ATOM 586 C C . VAL A 1 83 ? 5.970 -13.955 -7.548 1.00 84.25 83 VAL A C 1
ATOM 588 O O . VAL A 1 83 ? 6.860 -13.684 -6.731 1.00 84.25 83 VAL A O 1
ATOM 591 N N . PRO A 1 84 ? 5.467 -13.029 -8.386 1.00 88.44 84 PRO A N 1
ATOM 592 C CA . PRO A 1 84 ? 5.900 -11.639 -8.363 1.00 88.44 84 PRO A CA 1
ATOM 593 C C . PRO A 1 84 ? 5.600 -10.973 -7.018 1.00 88.44 84 PRO A C 1
ATOM 595 O O . PRO A 1 84 ? 4.477 -11.025 -6.511 1.00 88.44 84 PRO A O 1
ATOM 598 N N . LEU A 1 85 ? 6.588 -10.273 -6.468 1.00 88.56 85 LEU A N 1
ATOM 599 C CA . LEU A 1 85 ? 6.442 -9.460 -5.256 1.00 88.56 85 LEU A CA 1
ATOM 600 C C . LEU A 1 85 ? 5.272 -8.452 -5.324 1.00 88.56 85 LEU A C 1
ATOM 602 O O . LEU A 1 85 ? 4.527 -8.370 -4.343 1.00 88.56 85 LEU A O 1
ATOM 606 N N . PRO A 1 86 ? 5.045 -7.728 -6.443 1.00 89.81 86 PRO A N 1
ATOM 607 C CA . PRO A 1 86 ? 3.909 -6.810 -6.565 1.00 89.81 86 PRO A CA 1
ATOM 608 C C . PRO A 1 86 ? 2.547 -7.504 -6.445 1.00 89.81 86 PRO A C 1
ATOM 610 O O . PRO A 1 86 ? 1.606 -6.941 -5.888 1.00 89.81 86 PRO A O 1
ATOM 613 N N . LEU A 1 87 ? 2.446 -8.749 -6.922 1.00 91.69 87 LEU A N 1
ATOM 614 C CA . LEU A 1 87 ? 1.210 -9.524 -6.856 1.00 91.69 87 LEU A CA 1
ATOM 615 C C . LEU A 1 87 ? 0.903 -9.953 -5.415 1.00 91.69 87 LEU A C 1
ATOM 617 O O . LEU A 1 87 ? -0.244 -9.887 -4.974 1.00 91.69 87 LEU A O 1
ATOM 621 N N . LEU A 1 88 ? 1.935 -10.343 -4.661 1.00 92.69 88 LEU A N 1
ATOM 622 C CA . LEU A 1 88 ? 1.805 -10.680 -3.242 1.00 92.69 88 LEU A CA 1
ATOM 623 C C . LEU A 1 88 ? 1.355 -9.473 -2.412 1.00 92.69 88 LEU A C 1
ATOM 625 O O . LEU A 1 88 ? 0.473 -9.606 -1.561 1.00 92.69 88 LEU A O 1
ATOM 62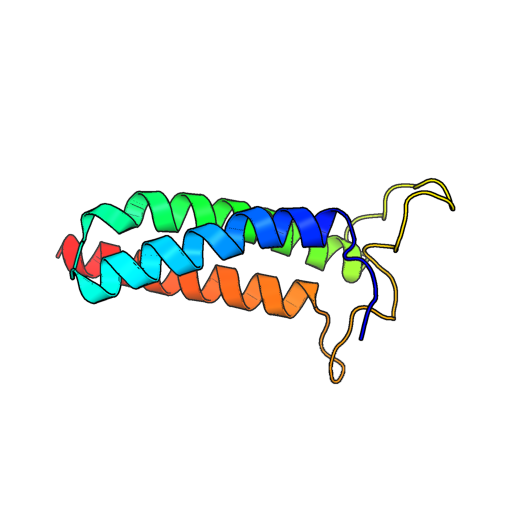9 N N . SER A 1 89 ? 1.919 -8.288 -2.665 1.00 93.56 89 SER A N 1
ATOM 630 C CA . SER A 1 89 ? 1.501 -7.079 -1.948 1.00 93.56 89 SER A CA 1
ATOM 631 C C . SER A 1 89 ? 0.078 -6.657 -2.314 1.00 93.56 89 SER A C 1
ATOM 633 O O . SER A 1 89 ? -0.693 -6.297 -1.423 1.00 93.56 89 SER A O 1
ATOM 635 N N . LEU A 1 90 ? -0.317 -6.787 -3.584 1.00 95.25 90 LEU A N 1
ATOM 636 C CA . LEU A 1 90 ? -1.694 -6.549 -4.018 1.00 95.25 90 LEU A CA 1
ATOM 637 C C . LEU A 1 90 ? -2.681 -7.485 -3.306 1.00 95.25 90 LEU A C 1
ATOM 639 O O . LEU A 1 90 ? -3.702 -7.020 -2.795 1.00 95.25 90 LEU A O 1
ATOM 643 N N . ALA A 1 91 ? -2.361 -8.777 -3.203 1.00 95.94 91 ALA A N 1
ATOM 644 C CA . ALA A 1 91 ? -3.180 -9.746 -2.475 1.00 95.94 91 ALA A CA 1
ATOM 645 C C . ALA A 1 91 ? -3.304 -9.397 -0.979 1.00 95.94 91 ALA A C 1
ATOM 647 O O . ALA A 1 91 ? -4.394 -9.481 -0.403 1.00 95.94 91 ALA A O 1
ATOM 648 N N . ALA A 1 92 ? -2.217 -8.939 -0.350 1.00 95.56 92 ALA A N 1
ATOM 649 C CA . ALA A 1 92 ? -2.237 -8.502 1.044 1.00 95.56 92 ALA A CA 1
ATOM 650 C C . ALA A 1 92 ? -3.164 -7.290 1.248 1.00 95.56 92 ALA A C 1
ATOM 652 O O . ALA A 1 92 ? -4.066 -7.343 2.085 1.00 95.56 92 ALA A O 1
ATOM 653 N N . PHE A 1 93 ? -3.029 -6.229 0.447 1.00 96.94 93 PHE A N 1
ATOM 654 C CA . PHE A 1 93 ? -3.916 -5.064 0.556 1.00 96.94 93 PHE A CA 1
ATOM 655 C C . PHE A 1 93 ? -5.379 -5.404 0.239 1.00 96.94 93 PHE A C 1
ATOM 657 O O . PHE A 1 93 ? -6.275 -4.947 0.950 1.00 96.94 93 PHE A O 1
ATOM 664 N N . ALA A 1 94 ? -5.634 -6.247 -0.766 1.00 97.25 94 ALA A N 1
ATOM 665 C CA . ALA A 1 94 ? -6.983 -6.687 -1.122 1.00 97.25 94 ALA A CA 1
ATOM 666 C C . ALA A 1 94 ? -7.655 -7.492 0.003 1.00 97.25 94 ALA A C 1
ATOM 668 O O . ALA A 1 94 ? -8.837 -7.281 0.298 1.00 97.25 94 ALA A O 1
ATOM 669 N N . SER A 1 95 ? -6.910 -8.383 0.665 1.00 97.00 95 SER A N 1
ATOM 670 C CA . SER A 1 95 ? -7.432 -9.149 1.802 1.00 97.00 95 SER A CA 1
ATOM 671 C C . SER A 1 95 ? -7.759 -8.243 2.993 1.00 97.00 95 SER A C 1
ATOM 673 O O . SER A 1 95 ? -8.865 -8.331 3.528 1.00 97.00 95 SER A O 1
ATOM 675 N N . ILE A 1 96 ? -6.875 -7.300 3.345 1.00 96.38 96 ILE A N 1
ATOM 676 C CA . ILE A 1 96 ? -7.125 -6.324 4.418 1.00 96.38 96 ILE A CA 1
ATOM 677 C C . ILE A 1 96 ? -8.352 -5.462 4.100 1.00 96.38 96 ILE A C 1
ATOM 679 O O . ILE A 1 96 ? -9.220 -5.290 4.957 1.00 96.38 96 ILE A O 1
ATOM 683 N N . LEU A 1 97 ? -8.462 -4.956 2.868 1.00 96.88 97 LEU A N 1
ATOM 684 C CA . LEU A 1 97 ? -9.602 -4.147 2.439 1.00 96.88 97 LEU A CA 1
ATOM 685 C C . LEU A 1 97 ? -10.914 -4.937 2.551 1.00 96.88 97 LEU A C 1
ATOM 687 O O . LEU A 1 97 ? -11.895 -4.438 3.098 1.00 96.88 97 LEU A O 1
ATOM 691 N N . THR A 1 98 ? -10.918 -6.193 2.101 1.00 96.81 98 THR A N 1
ATOM 692 C CA . THR A 1 98 ? -12.092 -7.073 2.177 1.00 96.81 98 THR A CA 1
ATOM 693 C C . THR A 1 98 ? -12.503 -7.331 3.627 1.00 96.81 98 THR A C 1
ATOM 695 O O . THR A 1 98 ? -13.678 -7.189 3.976 1.00 96.81 98 THR A O 1
ATOM 698 N N . LEU A 1 99 ? -11.543 -7.641 4.502 1.00 95.56 99 LEU A N 1
ATOM 699 C CA . LEU A 1 99 ? -11.799 -7.857 5.927 1.00 95.56 99 LEU A CA 1
ATOM 700 C C . LEU A 1 99 ? -12.358 -6.597 6.599 1.00 95.56 99 LEU A C 1
ATOM 702 O O . LEU A 1 99 ? -13.380 -6.673 7.280 1.00 95.56 99 LEU A O 1
ATOM 706 N N . LEU A 1 100 ? -11.775 -5.425 6.346 1.00 94.88 100 LEU A N 1
ATOM 707 C CA . LEU A 1 100 ? -12.273 -4.163 6.898 1.00 94.88 100 LEU A CA 1
ATOM 708 C C . LEU A 1 100 ? -13.682 -3.819 6.400 1.00 94.88 100 LEU A C 1
ATOM 710 O O . LEU A 1 100 ? -14.521 -3.400 7.197 1.00 94.88 100 LEU A O 1
ATOM 714 N N . LEU A 1 101 ? -13.981 -4.045 5.117 1.00 95.06 101 LEU A N 1
ATOM 715 C CA . LEU A 1 101 ? -15.319 -3.826 4.560 1.00 95.06 101 LEU A CA 1
ATOM 716 C C . LEU A 1 101 ? -16.356 -4.785 5.159 1.00 95.06 101 LEU A C 1
ATOM 718 O O . LEU A 1 101 ? -17.465 -4.363 5.490 1.00 95.06 101 LEU A O 1
ATOM 722 N N . THR A 1 102 ? -16.016 -6.066 5.326 1.00 95.06 102 THR A N 1
ATOM 723 C CA . THR A 1 102 ? -16.917 -7.028 5.984 1.00 95.06 102 THR A CA 1
ATOM 724 C C . THR A 1 102 ? -17.160 -6.661 7.445 1.00 95.06 102 THR A C 1
ATOM 726 O O . THR A 1 102 ? -18.312 -6.656 7.882 1.00 95.06 102 THR A O 1
ATOM 729 N N . PHE A 1 103 ? -16.119 -6.259 8.176 1.00 93.12 103 PHE A N 1
ATOM 730 C CA . PHE A 1 103 ? -16.237 -5.788 9.552 1.00 93.12 103 PHE A CA 1
ATOM 731 C C . PHE A 1 103 ? -17.108 -4.529 9.649 1.00 93.12 103 PHE A C 1
ATOM 733 O O . PHE A 1 103 ? -18.038 -4.483 10.451 1.00 93.12 103 PHE A O 1
ATOM 740 N N . GLN A 1 104 ? -16.909 -3.546 8.767 1.00 92.44 104 GLN A N 1
ATOM 741 C CA . GLN A 1 104 ? -17.736 -2.338 8.716 1.00 92.44 104 GLN A CA 1
ATOM 742 C C . GLN A 1 104 ? -19.218 -2.653 8.468 1.00 92.44 104 GLN A C 1
ATOM 744 O O . GLN A 1 104 ? -20.090 -2.036 9.080 1.00 92.44 104 GLN A O 1
ATOM 749 N N . ARG A 1 105 ? -19.516 -3.612 7.581 1.00 92.06 105 ARG A N 1
ATOM 750 C CA . ARG A 1 105 ? -20.894 -4.061 7.326 1.00 92.06 105 ARG A CA 1
ATOM 751 C C . ARG A 1 105 ? -21.518 -4.701 8.564 1.00 92.06 105 ARG A C 1
ATOM 753 O O . ARG A 1 105 ? -22.682 -4.442 8.836 1.00 92.06 105 ARG A O 1
ATOM 760 N N . ARG A 1 106 ? -20.750 -5.484 9.331 1.00 90.19 106 ARG A N 1
ATOM 761 C CA . ARG A 1 106 ? -21.208 -6.082 10.598 1.00 90.19 106 ARG A CA 1
ATOM 762 C C . ARG A 1 106 ? -21.486 -5.042 11.680 1.00 90.19 106 ARG A C 1
ATOM 764 O O . ARG A 1 106 ? -22.371 -5.265 12.485 1.00 90.19 106 ARG A O 1
ATOM 771 N N . LEU A 1 107 ? -20.757 -3.926 11.697 1.00 86.81 107 LEU A N 1
ATOM 772 C CA . LEU A 1 107 ? -20.972 -2.845 12.667 1.00 86.81 107 LEU A CA 1
ATOM 773 C C . LEU A 1 107 ? -22.208 -1.985 12.383 1.00 86.81 107 LEU A C 1
ATOM 775 O O . LEU A 1 107 ? -22.695 -1.320 13.290 1.00 86.81 107 LEU A O 1
ATOM 779 N N . LYS A 1 108 ? -22.651 -1.938 11.123 1.00 82.94 108 LYS A N 1
ATOM 780 C CA . LYS A 1 108 ? -23.837 -1.181 10.698 1.00 82.94 108 LYS A CA 1
ATOM 781 C C . LYS A 1 108 ? -25.135 -1.993 10.761 1.00 82.94 108 LYS A C 1
ATOM 783 O O . LYS A 1 108 ? -26.194 -1.402 10.575 1.00 82.94 108 LYS A O 1
ATOM 788 N N . SER A 1 109 ? -25.038 -3.311 10.937 1.00 72.69 109 SER A N 1
ATOM 789 C CA . SER A 1 109 ? -26.177 -4.218 11.114 1.00 72.69 109 SER A CA 1
ATOM 790 C C . SER A 1 109 ? -26.572 -4.312 12.577 1.00 72.69 109 SER A C 1
ATOM 792 O O . SER A 1 109 ? -27.754 -4.649 12.786 1.00 72.69 109 SER A O 1
#

InterPro domains:
  IPR003752 Disulphide bond formation protein DsbB/BdbC [PF02600] (1-101)
  IPR012187 Disulphide bond formation protein BdbC [PTHR43469] (3-105)
  IPR023380 DsbB-like superfamily [G3DSA:1.20.1550.10] (1-108)
  IPR023380 DsbB-like superfamily [SSF158442] (1-102)

Sequence (109 aa):
MGQAPCDLCWFQRAFMFPLAIILGIAAFKSDRAVVPYGLALAAGGGLIALYHSLLYVGVIPAPIVPCTGGPSCSGESMAIGGVPLPLLSLAAFASILTLLLTFQRRLKS

Foldseek 3Di:
DDADDAPLVVQLCVLPVVLVVLVVVCVVVVPLVCLVVNLVSLVSSLVSLVVLVCCLVVVDPDDDDPPPRGDDSNDPVQDDPNHGPSVVSNVVSVVSNVVSVVVVVVVVD

Secondary structure (DSSP, 8-state):
--PPPPHHHHHHHHHHHHHHHHHHHHHHHT-GGGHHHHHHHHHHHHHHHHHHHHHHTTSSPPP---TTS-S-TT-TT-EETTEEHHHHHHHHHHHHHHHHHHHHHHHH-

Organism: NCBI:txid267128

pLDDT: mean 88.75, std 9.34, range [45.91, 97.25]

Radius of gyration: 16.02 Å; chains: 1; bounding box: 48×26×43 Å